Protein AF-A0A2S0U3W1-F1 (afdb_monomer)

pLDDT: mean 71.39, std 19.68, range [41.84, 96.94]

Nearest PDB structures (foldseek):
  3ukr-assembly1_A  TM=3.882E-01  e=9.268E-01  Bos taurus
  3rse-assembly1_A  TM=3.791E-01  e=1.062E+00  Bos taurus
  7t5q-assembly1_A  TM=3.862E-01  e=1.494E+00  Bos taurus
  2p9s-assembly1_A  TM=3.786E-01  e=1.494E+00  Bos taurus
  7jpn-assembly1_A  TM=3.390E-01  e=1.218E+00  Bos taurus

Sequence (117 aa):
MFLTFIFSESLDFSLITNSVVPLSISLRYRKSETQRFTNGPHINPHGLNNLVRIYDNPNYHRNLIGSDNTKHSVIYPWLNLINGKIYVGSAWNGSIRLLSYWTPSILRIKISYVSDY

Mean predicted aligned error: 17.53 Å

Structure (mmCIF, N/CA/C/O backbone):
data_AF-A0A2S0U3W1-F1
#
_entry.id   AF-A0A2S0U3W1-F1
#
loop_
_atom_site.group_PDB
_atom_site.id
_atom_site.type_symbol
_atom_site.label_atom_id
_atom_site.label_alt_id
_atom_site.label_comp_id
_atom_site.label_asym_id
_atom_site.label_entity_id
_atom_site.label_seq_id
_atom_site.pdbx_PDB_ins_code
_atom_site.Cartn_x
_atom_site.Cartn_y
_atom_site.Cartn_z
_atom_site.occupancy
_atom_site.B_iso_or_equiv
_atom_site.auth_seq_id
_atom_site.auth_comp_id
_atom_site.auth_asym_id
_atom_site.auth_atom_id
_atom_site.pdbx_PDB_model_num
ATOM 1 N N . MET A 1 1 ? -50.416 -1.509 -41.210 1.00 56.31 1 MET A N 1
ATOM 2 C CA . MET A 1 1 ? -49.327 -0.541 -41.476 1.00 56.31 1 MET A CA 1
ATOM 3 C C . MET A 1 1 ? -49.594 0.854 -40.898 1.00 56.31 1 MET A C 1
ATOM 5 O O . MET A 1 1 ? -48.642 1.495 -40.496 1.00 56.31 1 MET A O 1
ATOM 9 N N . PHE A 1 2 ? -50.849 1.318 -40.786 1.00 42.91 2 PHE A N 1
ATOM 10 C CA . PHE A 1 2 ? -51.164 2.619 -40.158 1.00 42.91 2 PHE A CA 1
ATOM 11 C C . PHE A 1 2 ? -51.025 2.639 -38.619 1.00 42.91 2 PHE A C 1
ATOM 13 O O . PHE A 1 2 ? -50.615 3.644 -38.054 1.00 42.91 2 PHE A O 1
ATOM 20 N N . LEU A 1 3 ? -51.304 1.522 -37.931 1.00 43.88 3 LEU A N 1
ATOM 21 C CA . LEU A 1 3 ? -51.279 1.462 -36.459 1.00 43.88 3 LEU A CA 1
ATOM 22 C C . LEU A 1 3 ? -49.859 1.525 -35.859 1.00 43.88 3 LEU A C 1
ATOM 24 O O . LEU A 1 3 ? -49.671 2.027 -34.757 1.00 43.88 3 LEU A O 1
ATOM 28 N N . THR A 1 4 ? -48.855 1.035 -36.591 1.00 49.38 4 THR A N 1
ATOM 29 C CA . THR A 1 4 ? -47.447 1.031 -36.158 1.00 49.38 4 THR A CA 1
ATOM 30 C C . THR A 1 4 ? -46.805 2.414 -36.247 1.00 49.38 4 THR A C 1
ATOM 32 O O . THR A 1 4 ? -45.907 2.705 -35.468 1.00 49.38 4 THR A O 1
ATOM 35 N N . PHE A 1 5 ? -47.291 3.272 -37.150 1.00 45.28 5 PHE A N 1
ATOM 36 C CA . PHE A 1 5 ? -46.767 4.625 -37.356 1.00 45.28 5 PHE A CA 1
ATOM 37 C C . PHE A 1 5 ? -47.186 5.588 -36.230 1.00 45.28 5 PHE A C 1
ATOM 39 O O . PHE A 1 5 ? -46.409 6.429 -35.797 1.00 45.28 5 PHE A O 1
ATOM 46 N N . ILE A 1 6 ? -48.398 5.413 -35.688 1.00 50.84 6 ILE A N 1
ATOM 47 C CA . ILE A 1 6 ? -48.904 6.231 -34.572 1.00 50.84 6 ILE A CA 1
ATOM 48 C C . ILE A 1 6 ? -48.168 5.888 -33.263 1.00 50.84 6 ILE A C 1
ATOM 50 O O . ILE A 1 6 ? -47.911 6.763 -32.438 1.00 50.84 6 ILE A O 1
ATOM 54 N N . PHE A 1 7 ? -47.783 4.620 -33.079 1.00 49.41 7 PHE A N 1
ATOM 55 C CA . PHE A 1 7 ? -47.067 4.181 -31.879 1.00 49.41 7 PHE A CA 1
ATOM 56 C C . PHE A 1 7 ? -45.622 4.696 -31.834 1.00 49.41 7 PHE A C 1
ATOM 58 O O . PHE A 1 7 ? -45.166 5.093 -30.760 1.00 49.41 7 PHE A O 1
ATOM 65 N N . SER A 1 8 ? -44.918 4.741 -32.974 1.00 55.53 8 SER A N 1
ATOM 66 C CA . SER A 1 8 ? -43.542 5.253 -33.031 1.00 55.53 8 SER A CA 1
ATOM 67 C C . SER A 1 8 ? -43.461 6.743 -32.700 1.00 55.53 8 SER A C 1
ATOM 69 O O . SER A 1 8 ? -42.651 7.122 -31.859 1.00 55.53 8 SER A O 1
ATOM 71 N N . GLU A 1 9 ? -44.357 7.575 -33.244 1.00 55.69 9 GLU A N 1
ATOM 72 C CA . GLU A 1 9 ? -44.341 9.014 -32.936 1.00 55.69 9 GLU A CA 1
ATOM 73 C C . GLU A 1 9 ? -44.665 9.313 -31.462 1.00 55.69 9 GLU A C 1
ATOM 75 O O . GLU A 1 9 ? -44.116 10.247 -30.876 1.00 55.69 9 GLU A O 1
ATOM 80 N N . SER A 1 10 ? -45.503 8.490 -30.817 1.00 58.53 10 SER A N 1
ATOM 81 C CA . SER A 1 10 ? -45.825 8.651 -29.391 1.00 58.53 10 SER A CA 1
ATOM 82 C C . SER A 1 10 ? -44.651 8.321 -28.454 1.00 58.53 10 SER A C 1
ATOM 84 O O . SER A 1 10 ? -44.484 8.965 -27.414 1.00 58.53 10 SER A O 1
ATOM 86 N N . LEU A 1 11 ? -43.814 7.348 -28.831 1.00 57.72 11 LEU A N 1
ATOM 87 C CA . LEU A 1 11 ? -42.616 6.947 -28.088 1.00 57.72 11 LEU A CA 1
ATOM 88 C C . LEU A 1 11 ? -41.512 8.000 -28.206 1.00 57.72 11 LEU A C 1
ATOM 90 O O . LEU A 1 11 ? -40.891 8.350 -27.201 1.00 57.72 11 LEU A O 1
ATOM 94 N N . ASP A 1 12 ? -41.323 8.555 -29.402 1.00 59.25 12 ASP A N 1
ATOM 95 C CA . ASP A 1 12 ? -40.330 9.604 -29.639 1.00 59.25 12 ASP A CA 1
ATOM 96 C C . ASP A 1 12 ? -40.700 10.898 -28.902 1.00 59.25 12 ASP A C 1
ATOM 98 O O . ASP A 1 12 ? -39.854 11.506 -28.242 1.00 59.25 12 ASP A O 1
ATOM 102 N N . PHE A 1 13 ? -41.982 11.277 -28.893 1.00 55.94 13 PHE A N 1
ATOM 103 C CA . PHE A 1 13 ? -42.443 12.439 -28.128 1.00 55.94 13 PHE A CA 1
ATOM 104 C C . PHE A 1 13 ? -42.331 12.215 -26.607 1.00 55.94 13 PHE A C 1
ATOM 106 O O . PHE A 1 13 ? -41.959 13.122 -25.858 1.00 55.94 13 PHE A O 1
ATOM 113 N N . SER A 1 14 ? -42.573 10.990 -26.130 1.00 59.09 14 SER A N 1
ATOM 114 C CA . SER A 1 14 ? -42.334 10.602 -24.732 1.00 59.09 14 SER A CA 1
ATOM 115 C C . SER A 1 14 ? -40.853 10.717 -24.340 1.00 59.09 14 SER A C 1
ATOM 117 O O . SER A 1 14 ? -40.531 11.254 -23.279 1.00 59.09 14 SER A O 1
ATOM 119 N N . LEU A 1 15 ? -3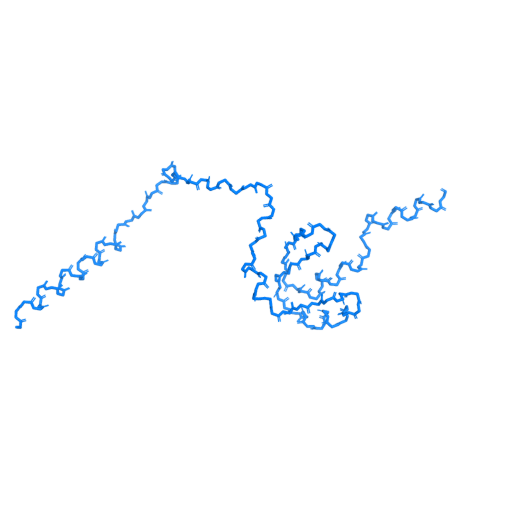9.933 10.271 -25.196 1.00 56.41 15 LEU A N 1
ATOM 120 C CA . LEU A 1 15 ? -38.490 10.370 -24.950 1.00 56.41 15 LEU A CA 1
ATOM 121 C C . LEU A 1 15 ? -38.000 11.826 -24.954 1.00 56.41 15 LEU A C 1
ATOM 123 O O . LEU A 1 15 ? -37.181 12.212 -24.114 1.00 56.41 15 LEU A O 1
ATOM 127 N N . ILE A 1 16 ? -38.543 12.660 -25.843 1.00 54.19 16 ILE A N 1
ATOM 128 C CA . ILE A 1 16 ? -38.222 14.092 -25.905 1.00 54.19 16 ILE A CA 1
ATOM 129 C C . ILE A 1 16 ? -38.771 14.820 -24.669 1.00 54.19 16 ILE A C 1
ATOM 131 O O . ILE A 1 16 ? -38.038 15.551 -24.010 1.00 54.19 16 ILE A O 1
ATOM 135 N N . THR A 1 17 ? -40.020 14.577 -24.267 1.00 53.78 17 THR A N 1
ATOM 136 C CA . THR A 1 17 ? -40.579 15.212 -23.056 1.00 53.78 17 THR A CA 1
ATOM 137 C C . THR A 1 17 ? -39.855 14.788 -21.773 1.00 53.78 17 THR A C 1
ATOM 139 O O . THR A 1 17 ? -39.629 15.636 -20.915 1.00 53.78 17 THR A O 1
ATOM 142 N N . ASN A 1 18 ? -39.401 13.534 -21.658 1.00 56.06 18 ASN A N 1
ATOM 143 C CA . ASN A 1 18 ? -38.621 13.062 -20.504 1.00 56.06 18 ASN A CA 1
ATOM 144 C C . ASN A 1 18 ? -37.182 13.610 -20.455 1.00 56.06 18 ASN A C 1
ATOM 146 O O . ASN A 1 18 ? -36.605 13.712 -19.374 1.00 56.06 18 ASN A O 1
ATOM 150 N N . SER A 1 19 ? -36.594 13.960 -21.602 1.00 54.62 19 SER A N 1
ATOM 151 C CA . SER A 1 19 ? -35.235 14.522 -21.686 1.00 54.62 19 SER A CA 1
ATOM 152 C C . SER A 1 19 ? -35.198 16.051 -21.598 1.00 54.62 19 SER A C 1
ATOM 154 O O . SER A 1 19 ? -34.146 16.618 -21.306 1.00 54.62 19 SER A O 1
ATOM 156 N N . VAL A 1 20 ? -36.339 16.717 -21.812 1.00 52.78 20 VAL A N 1
ATOM 157 C CA . VAL A 1 20 ? -36.451 18.184 -21.884 1.00 52.78 20 VAL A CA 1
ATOM 158 C C . VAL A 1 20 ? -37.082 18.801 -20.629 1.00 52.78 20 VAL A C 1
ATOM 160 O O . VAL A 1 20 ? -37.197 20.019 -20.551 1.00 52.78 20 VAL A O 1
ATOM 163 N N . VAL A 1 21 ? -37.419 18.032 -19.585 1.00 50.56 21 VAL A N 1
ATOM 164 C CA . VAL A 1 21 ? -37.692 18.656 -18.278 1.00 50.56 21 VAL A CA 1
ATOM 165 C C . VAL A 1 21 ? -36.351 19.066 -17.663 1.00 50.56 21 VAL A C 1
ATOM 167 O O . VAL A 1 21 ? -35.591 18.185 -17.248 1.00 50.56 21 VAL A O 1
ATOM 170 N N . PRO A 1 22 ? -36.013 20.368 -17.560 1.00 50.19 22 PRO A N 1
ATOM 171 C CA . PRO A 1 22 ? -34.864 20.755 -16.771 1.00 50.19 22 PRO A CA 1
ATOM 172 C C . PRO A 1 22 ? -35.196 20.374 -15.333 1.00 50.19 22 PRO A C 1
ATOM 174 O O . PRO A 1 22 ? -36.085 20.948 -14.702 1.00 50.19 22 PRO A O 1
ATOM 177 N N . LEU A 1 23 ? -34.495 19.372 -14.812 1.00 53.94 23 LEU A N 1
ATOM 178 C CA . LEU A 1 23 ? -34.574 18.973 -13.417 1.00 53.94 23 LEU A CA 1
ATOM 179 C C . LEU A 1 23 ? -33.871 20.050 -12.569 1.00 53.94 23 LEU A C 1
ATOM 181 O O . LEU A 1 23 ? -32.881 19.792 -11.890 1.00 53.94 23 LEU A O 1
ATOM 185 N N . SER A 1 24 ? -34.371 21.289 -12.592 1.00 54.94 24 SER A N 1
ATOM 186 C CA . SER A 1 24 ? -34.017 22.328 -11.628 1.00 54.94 24 SER A CA 1
ATOM 187 C C . SER A 1 24 ? -34.721 22.021 -10.307 1.00 54.94 24 SER A C 1
ATOM 189 O O . SER A 1 24 ? -35.490 22.820 -9.771 1.00 54.94 24 SER A O 1
ATOM 191 N N . ILE A 1 25 ? -34.488 20.820 -9.782 1.00 52.59 25 ILE A N 1
ATOM 192 C CA . ILE A 1 25 ? -34.811 20.507 -8.403 1.00 52.59 25 ILE A CA 1
ATOM 193 C C . ILE A 1 25 ? -33.806 21.304 -7.590 1.00 52.59 25 ILE A C 1
ATOM 195 O O . ILE A 1 25 ? -32.616 20.993 -7.549 1.00 52.59 25 ILE A O 1
ATOM 199 N N . SER A 1 26 ? -34.292 22.375 -6.970 1.00 54.81 26 SER A N 1
ATOM 200 C CA . SER A 1 26 ? -33.547 23.082 -5.938 1.00 54.81 26 SER A CA 1
ATOM 201 C C . SER A 1 26 ? -32.987 22.055 -4.954 1.00 54.81 26 SER A C 1
ATOM 203 O O . SER A 1 26 ? -33.744 21.245 -4.410 1.00 54.81 26 SER A O 1
ATOM 205 N N . LEU A 1 27 ? -31.674 22.105 -4.686 1.00 53.38 27 LEU A N 1
ATOM 206 C CA . LEU A 1 27 ? -31.006 21.260 -3.681 1.00 53.38 27 LEU A CA 1
ATOM 207 C C . LEU A 1 27 ? -31.735 21.277 -2.324 1.00 53.38 27 LEU A C 1
ATOM 209 O O . LEU A 1 27 ? -31.607 20.342 -1.542 1.00 53.38 27 LEU A O 1
ATOM 213 N N . ARG A 1 28 ? -32.537 22.318 -2.071 1.00 52.69 28 ARG A N 1
ATOM 214 C CA . ARG A 1 28 ? -33.355 22.519 -0.875 1.00 52.69 28 ARG A CA 1
ATOM 215 C C . ARG A 1 28 ? -34.499 21.509 -0.706 1.00 52.69 28 ARG A C 1
ATOM 217 O O . ARG A 1 28 ? -34.911 21.277 0.422 1.00 52.69 28 ARG A O 1
ATOM 224 N N . TYR A 1 29 ? -35.006 20.922 -1.794 1.00 49.69 29 TYR A N 1
ATOM 225 C CA . TYR A 1 29 ? -36.125 19.964 -1.773 1.00 49.69 29 TYR A CA 1
ATOM 226 C C . TYR A 1 29 ? -35.696 18.510 -1.953 1.00 49.69 29 TYR A C 1
ATOM 228 O O . TYR A 1 29 ? -36.533 17.606 -1.905 1.00 49.69 29 TYR A O 1
ATOM 236 N N . ARG A 1 30 ? -34.392 18.249 -2.097 1.00 47.91 30 ARG A N 1
ATOM 237 C CA . ARG A 1 30 ? -33.876 16.891 -1.973 1.00 47.91 30 ARG A CA 1
ATOM 238 C C . ARG A 1 30 ? -33.975 16.516 -0.498 1.00 47.91 30 ARG A C 1
ATOM 240 O O . ARG A 1 30 ? -33.064 16.771 0.283 1.00 47.91 30 ARG A O 1
ATOM 247 N N . LYS A 1 31 ? -35.099 15.916 -0.107 1.00 50.09 31 LYS A N 1
ATOM 248 C CA . LYS A 1 31 ? -35.184 15.143 1.128 1.00 50.09 31 LYS A CA 1
ATOM 249 C C . LYS A 1 31 ? -34.247 13.958 0.908 1.00 50.09 31 LYS A C 1
ATOM 251 O O . LYS A 1 31 ? -34.651 12.931 0.374 1.00 50.09 31 LYS A O 1
ATOM 256 N N . SER A 1 32 ? -32.955 14.150 1.175 1.00 57.28 32 SER A N 1
ATOM 257 C CA . SER A 1 32 ? -32.040 13.028 1.262 1.00 57.28 32 SER A CA 1
ATOM 258 C C . SER A 1 32 ? -32.613 12.188 2.384 1.00 57.28 32 SER A C 1
ATOM 260 O O . SER A 1 32 ? -32.611 12.624 3.538 1.00 57.28 32 SER A O 1
ATOM 262 N N . GLU A 1 33 ? -33.141 11.015 2.065 1.00 50.16 33 GLU A N 1
ATOM 263 C CA . GLU A 1 33 ? -33.070 9.943 3.033 1.00 50.16 33 GLU A CA 1
ATOM 264 C C . GLU A 1 33 ? -31.586 9.819 3.350 1.00 50.16 33 GLU A C 1
ATOM 266 O O . GLU A 1 33 ? -30.798 9.253 2.595 1.00 50.16 33 GLU A O 1
ATOM 271 N N . THR A 1 34 ? -31.172 10.467 4.434 1.00 44.81 34 THR A N 1
ATOM 272 C CA . THR A 1 34 ? -29.965 10.101 5.135 1.00 44.81 34 THR A CA 1
ATOM 273 C C . THR A 1 34 ? -30.253 8.692 5.609 1.00 44.81 34 THR A C 1
ATOM 275 O O . THR A 1 34 ? -30.735 8.474 6.721 1.00 44.81 34 THR A O 1
ATOM 278 N N . GLN A 1 35 ? -30.005 7.715 4.726 1.00 50.72 35 GLN A N 1
ATOM 279 C CA . GLN A 1 35 ? -29.675 6.374 5.160 1.00 50.72 35 GLN A CA 1
ATOM 280 C C . GLN A 1 35 ? -28.687 6.603 6.289 1.00 50.72 35 GLN A C 1
ATOM 282 O O . GLN A 1 35 ? -27.662 7.264 6.097 1.00 50.72 35 GLN A O 1
ATOM 287 N N . ARG A 1 36 ? -29.095 6.220 7.502 1.00 43.47 36 ARG A N 1
ATOM 288 C CA . ARG A 1 36 ? -28.290 6.374 8.707 1.00 43.47 36 ARG A CA 1
ATOM 289 C C . ARG A 1 36 ? -27.134 5.399 8.580 1.00 43.47 36 ARG A C 1
ATOM 291 O O . ARG A 1 36 ? -27.115 4.336 9.188 1.00 43.47 36 ARG A O 1
ATOM 298 N N . PHE A 1 37 ? -26.198 5.764 7.725 1.00 49.22 37 PHE A N 1
ATOM 299 C CA . PHE A 1 37 ? -24.872 5.226 7.663 1.00 49.22 37 PHE A CA 1
ATOM 300 C C . PHE A 1 37 ? -24.263 5.576 9.014 1.00 49.22 37 PHE A C 1
ATOM 302 O O . PHE A 1 37 ? -23.951 6.729 9.304 1.00 49.22 37 PHE A O 1
ATOM 309 N N . THR A 1 38 ? -24.277 4.594 9.916 1.00 41.84 38 THR A N 1
ATOM 310 C CA . THR A 1 38 ? -23.617 4.666 11.216 1.00 41.84 38 THR A CA 1
ATOM 311 C C . THR A 1 38 ? -22.217 5.211 10.984 1.00 41.84 38 THR A C 1
ATOM 313 O O . THR A 1 38 ? -21.450 4.560 10.288 1.00 41.84 38 THR A O 1
ATOM 316 N N . ASN A 1 39 ? -21.918 6.397 11.522 1.00 44.72 39 ASN A N 1
ATOM 317 C CA . ASN A 1 39 ? -20.671 7.143 11.331 1.00 44.72 39 ASN A CA 1
ATOM 318 C C . ASN A 1 39 ? -19.423 6.304 11.673 1.00 44.72 39 ASN A C 1
ATOM 320 O O . ASN A 1 39 ? -18.849 6.405 12.756 1.00 44.72 39 ASN A O 1
ATOM 324 N N . GLY A 1 40 ? -19.007 5.464 10.738 1.00 54.44 40 GLY A N 1
ATOM 325 C CA . GLY A 1 40 ? -17.896 4.535 10.820 1.00 54.44 40 GLY A CA 1
ATOM 326 C C . GLY A 1 40 ? -17.558 4.066 9.407 1.00 54.44 40 GLY A C 1
ATOM 327 O O . GLY A 1 40 ? -18.372 4.234 8.496 1.00 54.44 40 GLY A O 1
ATOM 328 N N . PRO A 1 41 ? -16.354 3.523 9.172 1.00 48.62 41 PRO A N 1
ATOM 329 C CA . PRO A 1 41 ? -16.009 2.998 7.863 1.00 48.62 41 PRO A CA 1
ATOM 330 C C . PRO A 1 41 ? -16.967 1.847 7.562 1.00 48.62 41 PRO A C 1
ATOM 332 O O . PRO A 1 41 ? -16.838 0.761 8.124 1.00 48.62 41 PRO A O 1
ATOM 335 N N . HIS A 1 42 ? -17.960 2.096 6.710 1.00 51.25 42 HIS A N 1
ATOM 336 C CA . HIS A 1 42 ? -18.764 1.036 6.136 1.00 51.25 42 HIS A CA 1
ATOM 337 C C . HIS A 1 42 ? -17.795 0.156 5.360 1.00 51.25 42 HIS A C 1
ATOM 339 O O . HIS A 1 42 ? -17.304 0.545 4.300 1.00 51.25 42 HIS A O 1
ATOM 345 N N . ILE A 1 43 ? -17.460 -1.001 5.932 1.00 50.47 43 ILE A N 1
ATOM 346 C CA . ILE A 1 43 ? -16.766 -2.057 5.212 1.00 50.47 43 ILE A CA 1
ATOM 347 C C . ILE A 1 43 ? -17.759 -2.460 4.134 1.00 50.47 43 ILE A C 1
ATOM 349 O O . ILE A 1 43 ? -18.704 -3.189 4.409 1.00 50.47 43 ILE A O 1
ATOM 353 N N . ASN A 1 44 ? -17.627 -1.890 2.940 1.00 49.03 44 ASN A N 1
ATOM 354 C CA . ASN A 1 44 ? -18.347 -2.373 1.783 1.00 49.03 44 ASN A CA 1
ATOM 355 C C . ASN A 1 44 ? -17.584 -3.617 1.308 1.00 49.03 44 ASN A C 1
ATOM 357 O O . ASN A 1 44 ? -16.524 -3.462 0.691 1.00 49.03 44 ASN A O 1
ATOM 361 N N . PRO A 1 45 ? -18.061 -4.840 1.602 1.00 51.81 45 PRO A N 1
ATOM 362 C CA . PRO A 1 45 ? -17.338 -6.055 1.245 1.00 51.81 45 PRO A CA 1
ATOM 363 C C . PRO A 1 45 ? -17.166 -6.180 -0.276 1.00 51.81 45 PRO A C 1
ATOM 365 O O . PRO A 1 45 ? -16.178 -6.744 -0.734 1.00 51.81 45 PRO A O 1
ATOM 368 N N . HIS A 1 46 ? -18.045 -5.564 -1.079 1.00 50.31 46 HIS A N 1
ATOM 369 C CA . HIS A 1 46 ? -17.932 -5.579 -2.538 1.00 50.31 46 HIS A CA 1
ATOM 370 C C . HIS A 1 46 ? -16.665 -4.884 -3.059 1.00 50.31 46 HIS A C 1
ATOM 372 O O . HIS A 1 46 ? -16.148 -5.282 -4.100 1.00 50.31 46 HIS A O 1
ATOM 378 N N . GLY A 1 47 ? -16.134 -3.885 -2.341 1.00 53.22 47 GLY A N 1
ATOM 379 C CA . GLY A 1 47 ? -14.903 -3.187 -2.734 1.00 53.22 47 GL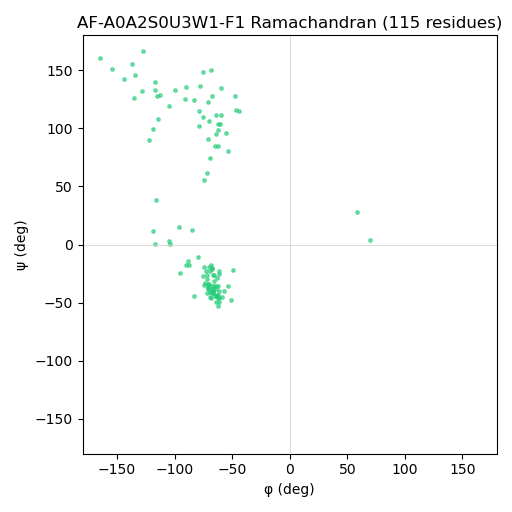Y A CA 1
ATOM 380 C C . GLY A 1 47 ? -13.632 -4.023 -2.548 1.00 53.22 47 GLY A C 1
ATOM 381 O O . GLY A 1 47 ? -12.636 -3.778 -3.223 1.00 53.22 47 GLY A O 1
ATOM 382 N N . LEU A 1 48 ? -13.672 -5.030 -1.669 1.00 59.56 48 LEU A N 1
ATOM 383 C CA . LEU A 1 48 ? -12.571 -5.974 -1.449 1.00 59.56 48 LEU A CA 1
ATOM 384 C C . LEU A 1 48 ? -12.620 -7.175 -2.405 1.00 59.56 48 LEU A C 1
ATOM 386 O O . LEU A 1 48 ? -11.612 -7.851 -2.582 1.00 59.56 48 LEU A O 1
ATOM 390 N N . ASN A 1 49 ? -13.762 -7.430 -3.046 1.00 64.75 49 ASN A N 1
ATOM 391 C CA . ASN A 1 49 ? -13.924 -8.589 -3.928 1.00 64.75 49 ASN A CA 1
ATOM 392 C C . ASN A 1 49 ? -13.209 -8.423 -5.280 1.00 64.75 49 ASN A C 1
ATOM 394 O O . ASN A 1 49 ? -12.922 -9.417 -5.935 1.00 64.75 49 ASN A O 1
ATOM 398 N N . ASN A 1 50 ? -12.884 -7.186 -5.675 1.00 76.06 50 ASN A N 1
ATOM 399 C CA . ASN A 1 50 ? -12.228 -6.865 -6.947 1.00 76.06 50 ASN A CA 1
ATOM 400 C C . ASN A 1 50 ? -10.836 -6.242 -6.739 1.00 76.06 50 ASN A C 1
ATOM 402 O O . ASN A 1 50 ? -10.455 -5.294 -7.431 1.00 76.06 50 ASN A O 1
ATOM 406 N N . LEU A 1 51 ? -10.076 -6.727 -5.754 1.00 84.38 51 LEU A N 1
ATOM 407 C CA . LEU A 1 51 ? -8.697 -6.280 -5.563 1.00 84.38 51 LEU A CA 1
ATOM 408 C C . LEU A 1 51 ? -7.811 -6.830 -6.680 1.00 84.38 51 LEU A C 1
ATOM 410 O O . LEU A 1 51 ? -7.694 -8.037 -6.858 1.00 84.38 51 LEU A O 1
ATOM 414 N N . VAL A 1 52 ? -7.144 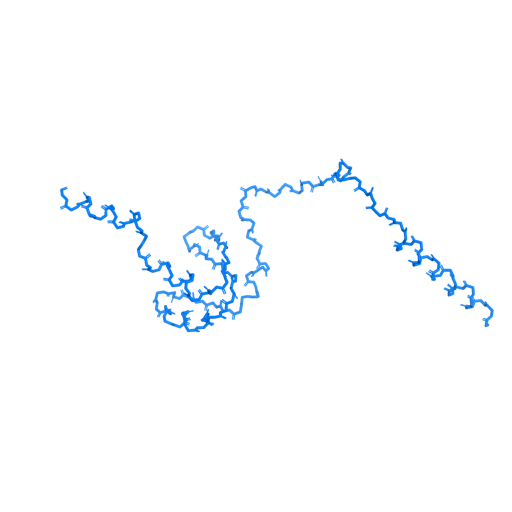-5.930 -7.403 1.00 89.94 52 VAL A N 1
ATOM 415 C CA . VAL A 1 52 ? -6.208 -6.305 -8.474 1.00 89.94 52 VAL A CA 1
ATOM 416 C C . VAL A 1 52 ? -4.991 -7.042 -7.908 1.00 89.94 52 VAL A C 1
ATOM 418 O O . VAL A 1 52 ? -4.463 -7.946 -8.548 1.00 89.94 52 VAL A O 1
ATOM 421 N N . ARG A 1 53 ? -4.525 -6.651 -6.714 1.00 89.62 53 ARG A N 1
ATOM 422 C CA . ARG A 1 53 ? -3.376 -7.261 -6.030 1.00 89.62 53 ARG A CA 1
ATOM 423 C C . ARG A 1 53 ? -3.599 -7.289 -4.526 1.00 89.62 53 ARG A C 1
ATOM 425 O O . ARG A 1 53 ? -4.120 -6.330 -3.957 1.00 89.62 53 ARG A O 1
ATOM 432 N N . ILE A 1 54 ? -3.151 -8.370 -3.898 1.00 90.62 54 ILE A N 1
ATOM 433 C CA . ILE A 1 54 ? -3.154 -8.562 -2.448 1.00 90.62 54 ILE A CA 1
ATOM 434 C C . ILE A 1 54 ? -1.741 -8.968 -2.039 1.00 90.62 54 ILE A C 1
ATOM 436 O O . ILE A 1 54 ? -1.152 -9.856 -2.649 1.00 90.62 54 ILE A O 1
ATOM 440 N N . TYR A 1 55 ? -1.216 -8.314 -1.005 1.00 90.56 55 TYR A N 1
ATOM 441 C CA . TYR A 1 55 ? 0.054 -8.670 -0.380 1.00 90.56 55 TYR A CA 1
ATOM 442 C C . TYR A 1 55 ? -0.246 -9.133 1.044 1.00 90.56 55 TYR A C 1
ATOM 444 O O . TYR A 1 55 ? -0.608 -8.329 1.900 1.00 90.56 55 TYR A O 1
ATOM 452 N N . ASP A 1 56 ? -0.125 -10.432 1.278 1.00 86.62 56 ASP A N 1
ATOM 453 C CA . ASP A 1 56 ? -0.337 -11.099 2.568 1.00 86.62 56 ASP A CA 1
ATOM 454 C C . ASP A 1 56 ? 0.713 -10.692 3.617 1.00 86.62 56 ASP A C 1
ATOM 456 O O . ASP A 1 56 ? 0.385 -10.438 4.775 1.00 86.62 56 ASP A O 1
ATOM 460 N N . ASN A 1 57 ? 1.972 -10.555 3.195 1.00 88.31 57 ASN A N 1
ATOM 461 C CA . ASN A 1 57 ? 3.071 -10.064 4.013 1.00 88.31 57 ASN A CA 1
ATOM 462 C C . ASN A 1 57 ? 3.712 -8.822 3.372 1.00 88.31 57 ASN A C 1
ATOM 464 O O . ASN A 1 57 ? 4.659 -8.940 2.588 1.00 88.31 57 ASN A O 1
ATOM 468 N N . PRO A 1 58 ? 3.233 -7.610 3.698 1.00 89.75 58 PRO A N 1
ATOM 469 C CA . PRO A 1 58 ? 3.740 -6.390 3.079 1.00 89.75 58 PRO A CA 1
ATOM 470 C C . PRO A 1 58 ? 5.207 -6.107 3.432 1.00 89.75 58 PRO A C 1
ATOM 472 O O . PRO A 1 58 ? 5.908 -5.483 2.640 1.00 89.75 58 PRO A O 1
ATOM 475 N N . ASN A 1 59 ? 5.702 -6.582 4.582 1.00 91.69 59 ASN A N 1
ATOM 476 C CA . ASN A 1 59 ? 7.106 -6.410 4.968 1.00 91.69 59 ASN A CA 1
ATOM 477 C C . ASN A 1 59 ? 8.039 -7.247 4.088 1.00 91.69 59 ASN A C 1
ATOM 479 O O . ASN A 1 59 ? 9.049 -6.734 3.611 1.00 91.69 59 ASN A O 1
ATOM 483 N N . TYR A 1 60 ? 7.681 -8.509 3.841 1.00 94.38 60 TYR A N 1
ATOM 484 C CA . TYR A 1 60 ? 8.430 -9.386 2.941 1.00 94.38 60 TYR A CA 1
ATOM 485 C C . TYR A 1 60 ? 8.333 -8.907 1.483 1.00 94.38 60 TYR A C 1
ATOM 487 O O . TYR A 1 60 ? 9.338 -8.820 0.780 1.00 94.38 60 TYR A O 1
ATOM 495 N N . HIS A 1 61 ? 7.141 -8.485 1.052 1.00 94.62 61 HIS A N 1
ATOM 496 C CA . HIS A 1 61 ? 6.875 -8.034 -0.316 1.00 94.62 61 HIS A CA 1
ATOM 497 C C . HIS A 1 61 ? 7.212 -6.562 -0.584 1.00 94.62 61 HIS A C 1
ATOM 499 O O . HIS A 1 61 ? 6.840 -6.037 -1.631 1.00 94.62 61 HIS A O 1
ATOM 505 N N . ARG A 1 62 ? 7.931 -5.870 0.308 1.00 94.69 62 ARG A N 1
ATOM 506 C CA . ARG A 1 62 ? 8.164 -4.419 0.200 1.00 94.69 62 ARG A CA 1
A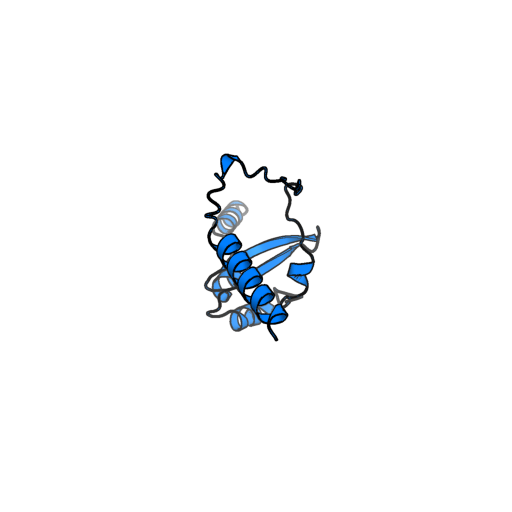TOM 507 C C . ARG A 1 62 ? 8.700 -3.990 -1.171 1.00 94.69 62 ARG A C 1
ATOM 509 O O . ARG A 1 62 ? 8.196 -3.037 -1.760 1.00 94.69 62 ARG A O 1
ATOM 516 N N . ASN A 1 63 ? 9.718 -4.681 -1.681 1.00 96.19 63 ASN A N 1
ATOM 517 C CA . ASN A 1 63 ? 10.332 -4.327 -2.964 1.00 96.19 63 ASN A CA 1
ATOM 518 C C . ASN A 1 63 ? 9.383 -4.589 -4.142 1.00 96.19 63 ASN A C 1
ATOM 520 O O . ASN A 1 63 ? 9.299 -3.752 -5.038 1.00 96.19 63 ASN A O 1
ATOM 524 N N . LEU A 1 64 ? 8.625 -5.688 -4.086 1.00 96.81 64 LEU A N 1
ATOM 525 C CA . LEU A 1 64 ? 7.606 -6.041 -5.076 1.00 96.81 64 LEU A CA 1
ATOM 526 C C . LEU A 1 64 ? 6.467 -5.008 -5.102 1.00 96.81 64 LEU A C 1
ATOM 528 O O . LEU A 1 64 ? 6.094 -4.510 -6.158 1.00 96.81 64 LEU A O 1
ATOM 532 N N . ILE A 1 65 ? 5.984 -4.582 -3.930 1.00 96.00 65 ILE A N 1
ATOM 533 C CA . ILE A 1 65 ? 4.991 -3.503 -3.805 1.00 96.00 65 ILE A CA 1
ATOM 534 C C . ILE A 1 65 ? 5.515 -2.216 -4.457 1.00 96.00 65 ILE A C 1
ATOM 536 O O . ILE A 1 65 ? 4.768 -1.501 -5.125 1.00 96.00 65 ILE A O 1
ATOM 540 N N . GLY A 1 66 ? 6.801 -1.913 -4.276 1.00 96.00 66 GLY A N 1
ATOM 541 C CA . GLY A 1 66 ? 7.450 -0.783 -4.931 1.00 96.00 66 GLY A CA 1
ATOM 542 C C . GLY A 1 66 ? 7.451 -0.905 -6.456 1.00 96.00 66 GLY A C 1
ATOM 543 O O . GLY A 1 66 ? 6.997 0.018 -7.139 1.00 96.00 66 GLY A O 1
ATOM 544 N N . SER A 1 67 ? 7.936 -2.027 -6.996 1.00 96.94 67 SER A N 1
ATOM 545 C CA . SER A 1 67 ? 8.023 -2.239 -8.447 1.00 96.94 67 SER A CA 1
ATOM 546 C C . SER A 1 67 ? 6.650 -2.216 -9.111 1.00 96.94 67 SER A C 1
ATOM 548 O O . SER A 1 67 ? 6.457 -1.489 -10.084 1.00 96.94 67 SER A O 1
ATOM 550 N N . ASP A 1 68 ? 5.674 -2.910 -8.530 1.00 96.56 68 ASP A N 1
ATOM 551 C CA . ASP A 1 68 ? 4.349 -3.128 -9.119 1.00 96.56 68 ASP A CA 1
ATOM 552 C C . ASP A 1 68 ? 3.503 -1.853 -9.218 1.00 96.56 68 ASP A C 1
ATOM 554 O O . ASP A 1 68 ? 2.530 -1.800 -9.978 1.00 96.56 68 ASP A O 1
ATOM 558 N N . ASN A 1 69 ? 3.844 -0.832 -8.428 1.00 95.69 69 ASN A N 1
ATOM 559 C CA . ASN A 1 69 ? 3.085 0.415 -8.318 1.00 95.69 69 ASN A CA 1
ATOM 560 C C . ASN A 1 69 ? 3.899 1.647 -8.748 1.00 95.69 69 ASN A C 1
ATOM 562 O O . ASN A 1 69 ? 3.497 2.790 -8.499 1.00 95.69 69 ASN A O 1
ATOM 566 N N . THR A 1 70 ? 5.058 1.442 -9.375 1.00 96.25 70 THR A N 1
ATOM 567 C CA . THR A 1 70 ? 5.900 2.538 -9.85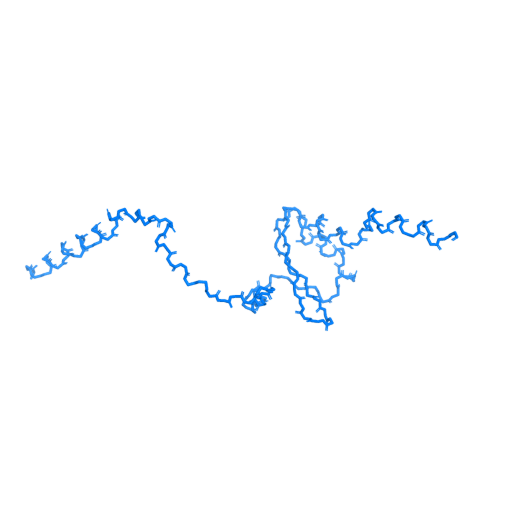9 1.00 96.25 70 THR A CA 1
ATOM 568 C C . THR A 1 70 ? 5.224 3.273 -11.012 1.00 96.25 70 THR A C 1
ATOM 570 O O . THR A 1 70 ? 4.823 2.666 -11.999 1.00 96.25 70 THR A O 1
ATOM 573 N N . LYS A 1 71 ? 5.119 4.607 -10.895 1.00 94.44 71 LYS A N 1
ATOM 574 C CA . LYS A 1 71 ? 4.452 5.486 -11.880 1.00 94.44 71 LYS A CA 1
ATOM 575 C C . LYS A 1 71 ? 2.977 5.128 -12.121 1.00 94.44 71 LYS A C 1
ATOM 577 O O . LYS A 1 71 ? 2.457 5.358 -13.210 1.00 94.44 71 LYS A O 1
ATOM 582 N N . HIS A 1 72 ? 2.301 4.544 -11.135 1.00 94.81 72 HIS A N 1
ATOM 583 C CA . HIS A 1 72 ? 0.875 4.232 -11.216 1.00 94.81 72 HIS A CA 1
ATOM 584 C C . HIS A 1 72 ? 0.108 5.008 -10.156 1.00 94.81 72 HIS A C 1
ATOM 586 O O . HIS A 1 72 ? 0.564 5.127 -9.018 1.00 94.81 72 HIS A O 1
ATOM 592 N N . SER A 1 73 ? -1.069 5.505 -10.525 1.00 96.31 73 SER A N 1
ATOM 593 C CA . SER A 1 73 ? -2.040 5.979 -9.546 1.00 96.31 73 SER A CA 1
ATOM 594 C C . SER A 1 73 ? -2.749 4.790 -8.921 1.00 96.31 73 SER A C 1
ATOM 596 O O . SER A 1 73 ? -3.119 3.847 -9.616 1.00 96.31 73 SER A O 1
ATOM 598 N N . VAL A 1 74 ? -2.918 4.824 -7.604 1.00 94.94 74 VAL A N 1
ATOM 599 C CA . VAL A 1 74 ? -3.443 3.693 -6.836 1.00 94.94 74 VAL A CA 1
ATOM 600 C C . VAL A 1 74 ? -4.501 4.155 -5.846 1.00 94.94 74 VAL A C 1
ATOM 602 O O . VAL A 1 74 ? -4.397 5.236 -5.262 1.00 94.94 74 VAL A O 1
ATOM 605 N N . ILE A 1 75 ? -5.489 3.294 -5.624 1.00 94.12 75 ILE A N 1
ATOM 606 C CA . ILE A 1 75 ? -6.372 3.307 -4.459 1.00 94.12 75 ILE A CA 1
ATOM 607 C C . ILE A 1 75 ? -6.027 2.043 -3.678 1.00 94.12 75 ILE A C 1
ATOM 609 O O . ILE A 1 75 ? -5.956 0.966 -4.265 1.00 94.12 75 ILE A O 1
ATOM 613 N N . TYR A 1 76 ? -5.762 2.170 -2.382 1.00 92.31 76 TYR A N 1
ATOM 614 C CA . TYR A 1 76 ? -5.260 1.066 -1.574 1.00 92.31 76 TYR A CA 1
ATOM 615 C C . TYR A 1 76 ? -5.994 0.981 -0.226 1.00 92.31 76 TYR A C 1
ATOM 617 O O . TYR A 1 76 ? -6.044 1.969 0.515 1.00 92.31 76 TYR A O 1
ATOM 625 N N . PRO A 1 77 ? -6.561 -0.188 0.115 1.00 91.19 77 PRO A N 1
ATOM 626 C CA . PRO A 1 77 ? -7.050 -0.473 1.454 1.00 91.19 77 PRO A CA 1
ATOM 627 C C . PRO A 1 77 ? -5.951 -1.100 2.330 1.00 91.19 77 PRO A C 1
ATOM 629 O O . PRO A 1 77 ? -5.263 -2.026 1.913 1.00 91.19 77 PRO A O 1
ATOM 632 N N . TRP A 1 78 ? -5.820 -0.633 3.570 1.00 89.06 78 TRP A N 1
ATOM 633 C CA . TRP A 1 78 ? -5.076 -1.298 4.643 1.00 89.06 78 TRP A CA 1
ATOM 634 C C . TRP A 1 78 ? -6.060 -1.927 5.617 1.00 89.06 78 TRP A C 1
ATOM 636 O O . TRP A 1 78 ? -6.838 -1.211 6.247 1.00 89.06 78 TRP A O 1
ATOM 646 N N . LEU A 1 79 ? -5.999 -3.248 5.763 1.00 84.38 79 LEU A N 1
ATOM 647 C CA . LEU A 1 79 ? -6.779 -3.988 6.746 1.00 84.38 79 LEU A CA 1
ATOM 648 C C . LEU A 1 79 ? -5.988 -4.117 8.049 1.00 84.38 79 LEU A C 1
ATOM 650 O O . LEU A 1 79 ? -4.870 -4.631 8.069 1.00 84.38 79 LEU A O 1
ATOM 654 N N . ASN A 1 80 ? -6.583 -3.679 9.152 1.00 83.69 80 ASN A N 1
ATOM 655 C CA . ASN A 1 80 ? -6.070 -3.974 10.478 1.00 83.69 80 ASN A CA 1
ATOM 656 C C . ASN A 1 80 ? -6.463 -5.406 10.862 1.00 83.69 80 ASN A C 1
ATOM 658 O O . ASN A 1 80 ? -7.642 -5.704 11.042 1.00 83.69 80 ASN A O 1
ATOM 662 N N . LEU A 1 81 ? -5.467 -6.277 11.022 1.00 81.25 81 LEU A N 1
ATOM 663 C CA . LEU A 1 81 ? -5.682 -7.698 11.312 1.00 81.25 81 LEU A CA 1
ATOM 664 C C . LEU A 1 81 ? -6.234 -7.972 12.724 1.00 81.25 81 LEU A C 1
ATOM 666 O O . LEU A 1 81 ? -6.791 -9.037 12.951 1.00 81.25 81 LEU A O 1
ATOM 670 N N . ILE A 1 82 ? -6.101 -7.031 13.667 1.00 83.94 82 ILE A N 1
ATOM 671 C CA . ILE A 1 82 ? -6.546 -7.199 15.061 1.00 83.94 82 ILE A CA 1
ATOM 672 C C . ILE A 1 82 ? -8.039 -6.890 15.199 1.00 83.94 82 ILE A C 1
ATOM 674 O O . ILE A 1 82 ? -8.762 -7.606 15.883 1.00 83.94 82 ILE A O 1
ATOM 678 N N . ASN A 1 83 ? -8.502 -5.798 14.584 1.00 86.00 83 ASN A N 1
ATOM 679 C CA . ASN A 1 83 ? -9.870 -5.299 14.774 1.00 86.00 83 ASN A CA 1
ATOM 680 C C . ASN A 1 83 ? -10.730 -5.304 13.501 1.00 86.00 83 ASN A C 1
ATOM 682 O O . ASN A 1 83 ? -11.875 -4.857 13.549 1.00 86.00 83 ASN A O 1
ATOM 686 N N . GLY A 1 84 ? -10.190 -5.755 12.367 1.00 82.44 84 GLY A N 1
ATOM 687 C CA . GLY A 1 84 ? -10.903 -5.852 11.091 1.00 82.44 84 GLY A CA 1
ATOM 688 C C . GLY A 1 84 ? -11.246 -4.511 10.434 1.00 82.44 84 GLY A C 1
ATOM 689 O O . GLY A 1 84 ? -11.916 -4.490 9.403 1.00 82.44 84 GLY A O 1
ATOM 690 N N . LYS A 1 85 ? -10.815 -3.375 10.998 1.00 84.25 85 LYS A N 1
ATOM 691 C CA . LYS A 1 85 ? -11.081 -2.051 10.419 1.00 84.25 85 LYS A CA 1
ATOM 692 C C . LYS A 1 85 ? -10.184 -1.801 9.214 1.00 84.25 85 LYS A C 1
ATOM 694 O O . LYS A 1 85 ? -9.034 -2.235 9.181 1.00 84.25 85 LYS A O 1
ATOM 699 N N . ILE A 1 86 ? -10.698 -1.040 8.252 1.00 86.69 86 ILE A N 1
ATOM 700 C CA . ILE A 1 86 ? -9.994 -0.726 7.008 1.00 86.69 86 ILE A CA 1
ATOM 701 C C . ILE A 1 86 ? -9.738 0.776 6.918 1.00 86.69 86 ILE A C 1
ATOM 703 O O . ILE A 1 86 ? -10.645 1.584 7.123 1.00 86.69 86 ILE A O 1
ATOM 707 N N . TYR A 1 87 ? -8.507 1.144 6.576 1.00 89.69 87 TYR A N 1
ATOM 708 C CA . TYR A 1 87 ? -8.155 2.481 6.101 1.00 89.69 87 TYR A CA 1
ATOM 709 C C . TYR A 1 87 ? -8.056 2.454 4.577 1.00 89.69 87 TYR A C 1
ATOM 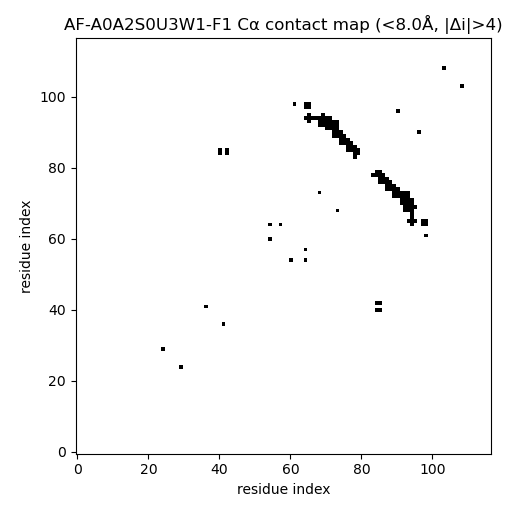711 O O . TYR A 1 87 ? -7.397 1.575 4.034 1.00 89.69 87 TYR A O 1
ATOM 719 N N . VAL A 1 88 ? -8.662 3.415 3.884 1.00 91.31 88 VAL A N 1
ATOM 720 C CA . VAL A 1 88 ? -8.548 3.538 2.424 1.00 91.31 88 VAL A CA 1
ATOM 721 C C . VAL A 1 88 ? -7.825 4.834 2.093 1.00 91.31 88 VAL A C 1
ATOM 723 O O . VAL A 1 88 ? -8.204 5.903 2.572 1.00 91.31 88 VAL A O 1
ATOM 726 N N . GLY A 1 89 ? -6.779 4.734 1.277 1.00 91.56 89 GLY A N 1
ATOM 727 C CA . GLY A 1 89 ? -6.036 5.877 0.763 1.00 91.56 89 GLY A CA 1
ATOM 728 C C . GLY A 1 89 ? -5.922 5.842 -0.756 1.00 91.56 89 GLY A C 1
ATOM 729 O O . GLY A 1 89 ? -6.174 4.824 -1.399 1.00 91.56 89 GLY A O 1
ATOM 730 N N . SER A 1 90 ? -5.504 6.964 -1.331 1.00 94.62 90 SER A N 1
ATOM 731 C CA . SER A 1 90 ? -5.194 7.082 -2.754 1.00 94.62 90 SER A CA 1
ATOM 732 C C . SER A 1 90 ? -3.914 7.882 -2.968 1.00 94.62 90 SER A C 1
ATOM 734 O O . SER A 1 90 ? -3.535 8.702 -2.127 1.00 94.62 90 SER A O 1
ATOM 736 N N . ALA A 1 91 ? -3.238 7.657 -4.093 1.00 96.19 91 ALA A N 1
ATOM 737 C CA . ALA A 1 91 ? -2.085 8.453 -4.497 1.00 96.19 91 ALA A CA 1
ATOM 738 C C . ALA A 1 91 ? -1.870 8.444 -6.007 1.00 96.19 91 ALA A C 1
ATOM 740 O O . ALA A 1 91 ? -2.152 7.454 -6.674 1.00 96.19 91 ALA A O 1
ATOM 741 N N . TRP A 1 92 ? -1.294 9.535 -6.513 1.00 95.31 92 TRP A N 1
ATOM 742 C CA . TRP A 1 92 ? -0.881 9.657 -7.911 1.00 95.31 92 TRP A CA 1
ATOM 743 C C . TRP A 1 92 ? 0.336 8.784 -8.249 1.00 95.31 92 TRP A C 1
ATOM 745 O O . TRP A 1 92 ? 0.413 8.215 -9.333 1.00 95.31 92 TRP A O 1
ATOM 755 N N . ASN A 1 93 ? 1.273 8.659 -7.300 1.00 95.88 93 ASN A N 1
ATOM 756 C CA . ASN A 1 93 ? 2.435 7.781 -7.397 1.00 95.88 93 ASN A CA 1
ATOM 757 C C . ASN A 1 93 ? 2.392 6.737 -6.274 1.00 95.88 93 ASN A C 1
ATOM 759 O O . ASN A 1 93 ? 2.738 7.018 -5.120 1.00 95.88 93 ASN A O 1
ATOM 763 N N . GLY A 1 94 ? 1.925 5.542 -6.626 1.00 95.88 94 GLY A N 1
ATOM 764 C CA . GLY A 1 94 ? 1.684 4.448 -5.701 1.00 95.88 94 GLY A CA 1
ATOM 765 C C . GLY A 1 94 ? 2.945 3.946 -5.024 1.00 95.88 94 GLY A C 1
ATOM 766 O O . GLY A 1 94 ? 2.927 3.780 -3.809 1.00 95.88 94 GLY A O 1
ATOM 767 N N . SER A 1 95 ? 4.052 3.780 -5.750 1.00 96.12 95 SER A N 1
ATOM 768 C CA . SER A 1 95 ? 5.295 3.293 -5.143 1.00 96.12 95 SER A CA 1
ATOM 769 C C . SER A 1 95 ? 5.808 4.235 -4.054 1.00 96.12 95 SER A C 1
ATOM 771 O O . SER A 1 95 ? 6.089 3.780 -2.948 1.00 96.12 95 SER A O 1
ATOM 773 N N . ILE A 1 96 ? 5.835 5.550 -4.300 1.00 95.50 96 ILE A N 1
ATOM 774 C CA . ILE A 1 96 ? 6.253 6.536 -3.289 1.00 95.50 96 ILE A CA 1
ATOM 775 C C . ILE A 1 96 ? 5.321 6.491 -2.075 1.00 95.50 96 ILE A C 1
ATOM 777 O O . ILE A 1 96 ? 5.783 6.414 -0.935 1.00 95.50 96 ILE A O 1
ATOM 781 N N . ARG A 1 97 ? 4.001 6.524 -2.304 1.00 95.44 97 ARG A N 1
ATOM 782 C CA . ARG A 1 97 ? 3.030 6.549 -1.207 1.00 95.44 97 ARG A CA 1
ATOM 783 C C . ARG A 1 97 ? 3.082 5.271 -0.376 1.00 95.44 97 ARG A C 1
ATOM 785 O O . ARG A 1 97 ? 3.142 5.362 0.846 1.00 95.44 97 ARG A O 1
ATOM 792 N N . LEU A 1 98 ? 3.053 4.104 -1.011 1.00 95.00 98 LEU A N 1
ATOM 793 C CA . LEU A 1 98 ? 3.036 2.816 -0.320 1.00 95.00 98 LEU A CA 1
ATOM 794 C C . LEU A 1 98 ? 4.355 2.574 0.422 1.00 95.00 98 LEU A C 1
ATOM 796 O O . LEU A 1 98 ? 4.324 2.184 1.584 1.00 95.00 98 LEU A O 1
ATOM 800 N N . LEU A 1 99 ? 5.509 2.891 -0.175 1.00 95.12 99 LEU A N 1
ATOM 801 C CA . LEU A 1 99 ? 6.803 2.698 0.489 1.00 95.12 99 LEU A CA 1
ATOM 802 C C . LEU A 1 99 ? 7.036 3.650 1.675 1.00 95.12 99 LEU A C 1
ATOM 804 O O . LEU A 1 99 ? 7.807 3.308 2.574 1.00 95.12 99 LEU A O 1
ATOM 808 N N . SER A 1 100 ? 6.345 4.796 1.720 1.00 92.94 100 SER A N 1
ATOM 809 C CA . SER A 1 100 ? 6.461 5.770 2.816 1.00 92.94 100 SER A CA 1
ATOM 810 C C . SER A 1 100 ? 6.054 5.223 4.188 1.00 92.94 100 SER A C 1
ATOM 812 O O . SER A 1 100 ? 6.538 5.722 5.197 1.00 92.94 100 SER A O 1
ATOM 814 N N . TYR A 1 101 ? 5.237 4.166 4.249 1.00 90.56 101 TYR A N 1
ATOM 815 C CA . TYR A 1 101 ? 4.842 3.536 5.516 1.00 90.56 101 TYR A CA 1
ATOM 816 C C . TYR A 1 101 ? 6.008 2.838 6.236 1.00 90.56 101 TYR A C 1
ATOM 818 O O . TYR A 1 101 ? 5.953 2.652 7.450 1.00 90.56 101 TYR A O 1
ATOM 826 N N . TRP A 1 102 ? 7.078 2.493 5.512 1.00 91.06 102 TRP A N 1
ATOM 827 C CA . TRP A 1 102 ? 8.321 1.977 6.097 1.00 91.06 102 TRP A CA 1
ATOM 828 C C . TRP A 1 102 ? 9.31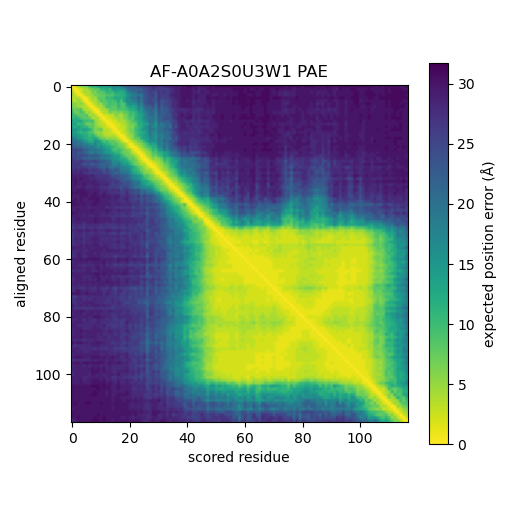0 3.078 6.474 1.00 91.06 102 TRP A C 1
ATOM 830 O O . TRP A 1 102 ? 10.268 2.816 7.199 1.00 91.06 102 TRP A O 1
ATOM 840 N N . THR A 1 103 ? 9.107 4.303 5.992 1.00 87.69 103 THR A N 1
ATOM 841 C CA . THR A 1 103 ? 9.950 5.438 6.354 1.00 87.69 103 THR A CA 1
ATOM 842 C C . THR A 1 103 ? 9.454 6.006 7.686 1.00 87.69 103 THR A C 1
ATOM 844 O O . THR A 1 103 ? 8.273 6.340 7.803 1.00 87.69 103 THR A O 1
ATOM 847 N N . PRO A 1 104 ? 10.308 6.119 8.718 1.00 82.25 104 PRO A N 1
ATOM 848 C CA . PRO A 1 104 ? 9.888 6.690 9.989 1.00 82.25 104 PRO A CA 1
ATOM 849 C C . PRO A 1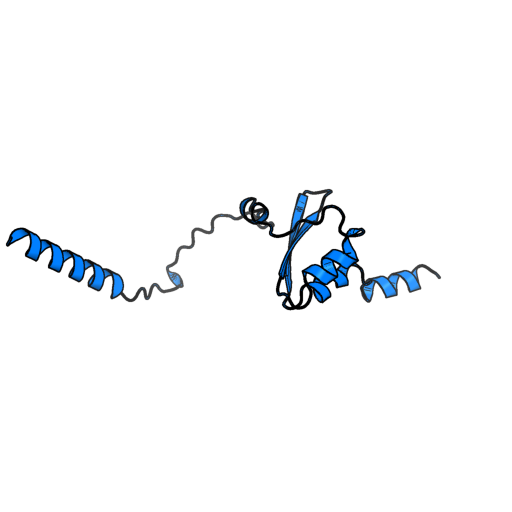 104 ? 9.402 8.128 9.785 1.00 82.25 104 PRO A C 1
ATOM 851 O O . PRO A 1 104 ? 10.036 8.924 9.093 1.00 82.25 104 PRO A O 1
ATOM 854 N N . SER A 1 105 ? 8.264 8.467 10.392 1.00 77.50 105 SER A N 1
ATOM 855 C CA . SER A 1 105 ? 7.779 9.843 10.374 1.00 77.50 105 SER A CA 1
ATOM 856 C C . SER A 1 105 ? 8.695 10.734 11.212 1.00 77.50 105 SER A C 1
ATOM 858 O O . SER A 1 105 ? 9.255 10.299 12.219 1.00 77.50 105 SER A O 1
ATOM 860 N N . ILE A 1 106 ? 8.797 12.012 10.841 1.00 71.25 106 ILE A N 1
ATOM 861 C CA . ILE A 1 106 ? 9.584 13.015 11.581 1.00 71.25 106 ILE A CA 1
ATOM 862 C C . ILE A 1 106 ? 9.165 13.063 13.064 1.00 71.25 106 ILE A C 1
ATOM 864 O O . ILE A 1 106 ? 10.004 13.191 13.953 1.00 71.25 106 ILE A O 1
ATOM 868 N N . LEU A 1 107 ? 7.870 12.876 13.344 1.00 65.69 107 LEU A N 1
ATOM 869 C CA . LEU A 1 107 ? 7.330 12.812 14.705 1.00 65.69 107 LEU A CA 1
ATOM 870 C C . LEU A 1 107 ? 7.866 11.613 15.499 1.00 65.69 107 LEU A C 1
ATOM 872 O O . LEU A 1 107 ? 8.153 11.745 16.686 1.00 65.69 107 LEU A O 1
ATOM 876 N N . ARG A 1 108 ? 8.032 10.455 14.851 1.00 64.25 108 ARG A N 1
ATOM 877 C CA . AR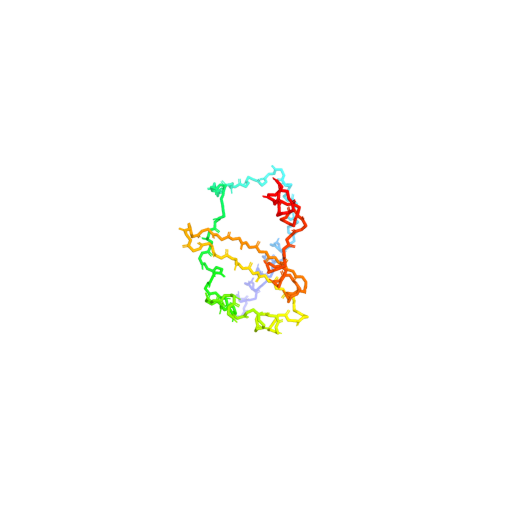G A 1 108 ? 8.576 9.249 15.486 1.00 64.25 108 ARG A CA 1
ATOM 878 C C . ARG A 1 108 ? 10.070 9.386 15.773 1.00 64.25 108 ARG A C 1
ATOM 880 O O . ARG A 1 108 ? 10.517 8.956 16.828 1.00 64.25 108 ARG A O 1
ATOM 887 N N . ILE A 1 109 ? 10.812 10.026 14.870 1.00 60.91 109 ILE A N 1
ATOM 888 C CA . ILE A 1 109 ? 12.251 10.276 15.027 1.00 60.91 109 ILE A CA 1
ATOM 889 C C . ILE A 1 109 ? 12.521 11.097 16.299 1.00 60.91 109 ILE A C 1
ATOM 891 O O . ILE A 1 109 ? 13.383 10.731 17.091 1.00 60.91 109 ILE A O 1
ATOM 895 N N . LYS A 1 110 ? 11.739 12.157 16.552 1.00 59.00 110 LYS A N 1
ATOM 896 C CA . LYS A 1 110 ? 11.914 13.018 17.735 1.00 59.00 110 LYS A CA 1
ATOM 897 C C . LYS A 1 110 ? 11.707 12.278 19.064 1.00 59.00 110 LYS A C 1
ATOM 899 O O . LYS A 1 110 ? 12.397 12.585 20.024 1.00 59.00 110 LYS A O 1
ATOM 904 N N . ILE A 1 111 ? 10.772 11.327 19.128 1.00 59.69 111 ILE A N 1
ATOM 905 C CA . ILE A 1 111 ? 10.482 10.575 20.361 1.00 59.69 111 ILE A CA 1
ATOM 906 C C . ILE A 1 111 ? 11.638 9.635 20.715 1.00 59.69 111 ILE A C 1
ATOM 908 O O . ILE A 1 111 ? 12.015 9.578 21.879 1.00 59.69 111 ILE A O 1
ATOM 912 N N . SER A 1 112 ? 12.239 8.962 19.729 1.00 57.19 112 SER A N 1
ATOM 913 C CA . SER A 1 112 ? 13.399 8.091 19.966 1.00 57.19 112 SER A CA 1
ATOM 914 C C . SER A 1 112 ? 14.597 8.856 20.534 1.00 57.19 112 SER A C 1
ATOM 916 O O . SER A 1 112 ? 15.212 8.392 21.479 1.00 57.19 112 SER A O 1
ATOM 918 N N . TYR A 1 113 ? 14.869 10.073 20.054 1.00 58.88 113 TYR A N 1
ATOM 919 C CA . TYR A 1 113 ? 15.941 10.903 20.622 1.00 58.88 113 TYR A CA 1
ATOM 920 C C . TYR A 1 113 ? 15.665 11.409 22.045 1.00 58.88 113 TYR A C 1
ATOM 922 O O . TYR A 1 113 ? 16.589 11.860 22.708 1.00 58.88 113 TYR A O 1
ATOM 930 N N . VAL A 1 114 ? 14.411 11.391 22.504 1.00 56.47 114 VAL A N 1
ATOM 931 C CA . VAL A 1 114 ? 14.025 11.872 23.842 1.00 56.47 114 VAL A CA 1
ATOM 932 C C . VAL A 1 114 ? 13.964 10.729 24.861 1.00 56.47 114 VAL A C 1
ATOM 934 O O . VAL A 1 114 ? 14.126 10.989 26.045 1.00 56.47 114 VAL A O 1
ATOM 937 N N . SER A 1 115 ? 13.759 9.478 24.434 1.00 51.78 115 SER A N 1
ATOM 938 C CA . SER A 1 115 ? 13.750 8.311 25.332 1.00 51.78 115 SER A CA 1
ATOM 939 C C . SER A 1 115 ? 15.137 7.797 25.723 1.00 51.78 115 SER A C 1
ATOM 941 O O . SER A 1 115 ? 15.230 6.948 26.603 1.00 51.78 115 SER A O 1
ATOM 943 N N . ASP A 1 116 ? 16.186 8.286 25.061 1.00 49.06 116 ASP A N 1
ATOM 944 C CA . ASP A 1 116 ? 17.571 7.841 25.249 1.00 49.06 116 ASP A CA 1
ATOM 945 C C . ASP A 1 116 ? 18.363 8.737 26.236 1.00 49.06 116 ASP A C 1
ATOM 947 O O . ASP A 1 116 ? 19.592 8.660 26.283 1.00 49.06 116 ASP A O 1
ATOM 951 N N . TYR A 1 117 ? 17.670 9.573 27.026 1.00 43.78 117 TYR A N 1
ATOM 952 C CA . TYR A 1 117 ? 18.230 10.440 28.076 1.00 43.78 117 TYR A CA 1
ATOM 953 C C . TYR A 1 117 ? 17.560 10.219 29.434 1.00 43.78 117 TYR A C 1
ATOM 955 O O . TYR A 1 117 ? 16.313 10.099 29.468 1.00 43.78 117 TYR A O 1
#

Foldseek 3Di:
DVVVVVVVVVVVVVVVVVVPPPPPPPPVPPPPPPPCPPPAPPPPVVVVVPDPDDDPDCVVCVVVQLVVQAQAKDWDWDADPPPRGIDIDIDRRRNVVVNCVVPDDPVRVVVVVVVVD

Solvent-accessible surface area (backbone atoms only — not comparable to full-atom values): 7560 Å² total; per-residue (Å²): 120,72,71,63,56,59,52,52,57,54,52,54,51,49,54,48,57,71,71,64,57,79,82,78,68,55,78,87,72,61,77,68,79,71,71,82,70,67,96,61,83,76,80,56,67,73,70,66,74,71,59,92,74,84,70,94,50,57,79,83,40,45,67,58,55,33,65,79,22,56,88,28,66,39,76,48,77,47,73,40,88,89,78,72,49,67,50,76,50,73,38,71,41,23,18,66,57,63,55,46,77,78,48,81,50,73,74,57,55,57,51,58,72,58,71,78,110

InterPro domains:
  IPR035901 GIY-YIG endonuclease superfamily [SSF82771] (73-108)

Organism: NCBI:txid152963

Radius of gyration: 26.43 Å; Cα contacts (8 Å, |Δi|>4): 68; chains: 1; bounding box: 70×34×70 Å

Secondary structure (DSSP, 8-state):
-HHHHHHHHHHHHHHHHHHHS-----GGG---------SS----HHHHTT-S---S-TTTTHHHHHHHTTT--EEEEEE-TTT--EEEEEESSHHHHHHGGGSPPHHHHHHHHHHT-